Protein AF-A0A7J9Z0C9-F1 (afdb_monomer)

Mean predicted aligned error: 12.96 Å

Secondary structure (DSSP, 8-state):
-HHHHHHHHHHHHHHHHHHHHHHHHHHHS-GGGHHHHHHHHHHHHHHIIIIIHHHHHHHHHHHHTTS-TTTHHHHHHHHHHHHHHHHHHHHHHTTTT-BTTBTTSS-S-HHHHHHHHHHHHHHHHHHHHHHHHHHHHTS--TT-----------

Solvent-accessible surface area (backbone atoms only — not comparable to full-atom values): 9020 Å² total; per-residue (Å²): 118,66,66,63,52,52,52,52,50,53,49,52,53,52,51,50,53,51,51,51,52,53,50,46,58,69,72,76,48,63,78,86,51,49,63,59,51,51,50,52,51,50,51,52,50,51,49,37,64,69,43,51,50,52,52,46,50,49,52,39,57,63,50,54,74,80,49,60,81,87,48,42,64,48,50,45,53,38,50,46,52,44,51,52,50,50,62,75,41,39,53,63,52,72,45,65,85,62,42,92,92,43,57,79,75,65,72,66,66,42,59,62,52,51,53,51,51,49,51,52,43,50,51,51,29,50,51,53,41,53,54,50,53,57,54,60,71,65,60,71,71,81,82,76,67,78,83,84,70,83,90,86,75,135

Structure (mmCIF, N/CA/C/O backbone):
data_AF-A0A7J9Z0C9-F1
#
_entry.id   AF-A0A7J9Z0C9-F1
#
loop_
_atom_site.group_PDB
_atom_site.id
_atom_site.type_symbol
_atom_site.label_atom_id
_atom_site.label_alt_id
_atom_site.label_comp_id
_atom_site.label_asym_id
_atom_site.label_entity_id
_atom_site.label_seq_id
_atom_site.pdbx_PDB_ins_code
_atom_site.Cartn_x
_atom_site.Cartn_y
_atom_site.Cartn_z
_atom_site.occupancy
_atom_site.B_iso_or_equiv
_atom_site.auth_seq_id
_atom_site.auth_comp_id
_atom_site.auth_asym_id
_atom_site.auth_atom_id
_atom_site.pdbx_PDB_model_num
ATOM 1 N N . MET A 1 1 ? 6.418 -6.311 28.552 1.00 52.81 1 MET A N 1
ATOM 2 C CA . MET A 1 1 ? 7.573 -7.221 28.306 1.00 52.81 1 MET A CA 1
ATOM 3 C C . MET A 1 1 ? 7.438 -8.010 26.995 1.00 52.81 1 MET A C 1
ATOM 5 O O . MET A 1 1 ? 8.436 -8.211 26.316 1.00 52.81 1 MET A O 1
ATOM 9 N N . THR A 1 2 ? 6.226 -8.412 26.600 1.00 64.44 2 THR A N 1
ATOM 10 C CA . THR A 1 2 ? 5.882 -9.023 25.296 1.00 64.44 2 THR A CA 1
ATOM 11 C C . THR A 1 2 ? 6.078 -8.089 24.094 1.00 64.44 2 THR A C 1
ATOM 13 O O . THR A 1 2 ? 6.611 -8.528 23.080 1.00 64.44 2 THR A O 1
ATOM 16 N N . GLU A 1 3 ? 5.757 -6.797 24.218 1.00 60.19 3 GLU A N 1
ATOM 17 C CA . GLU A 1 3 ? 5.931 -5.804 23.136 1.00 60.19 3 GLU A CA 1
ATOM 18 C C . GLU A 1 3 ? 7.387 -5.667 22.672 1.00 60.19 3 GLU A C 1
ATOM 20 O O . GLU A 1 3 ? 7.679 -5.645 21.479 1.00 60.19 3 GLU A O 1
ATOM 25 N N . ARG A 1 4 ? 8.327 -5.673 23.623 1.00 72.25 4 ARG A N 1
ATOM 26 C CA . ARG A 1 4 ? 9.761 -5.564 23.334 1.00 72.25 4 ARG A CA 1
ATOM 27 C C . ARG A 1 4 ? 10.300 -6.799 22.600 1.00 72.25 4 ARG A C 1
ATOM 29 O O . ARG A 1 4 ? 11.181 -6.665 21.762 1.00 72.25 4 ARG A O 1
ATOM 36 N N . LYS A 1 5 ? 9.746 -7.989 22.868 1.00 74.69 5 LYS A N 1
ATOM 37 C CA . LYS A 1 5 ? 10.103 -9.227 22.152 1.00 74.69 5 LYS A CA 1
ATOM 38 C C . LYS A 1 5 ? 9.587 -9.209 20.712 1.00 74.69 5 LYS A C 1
ATOM 40 O O . LYS A 1 5 ?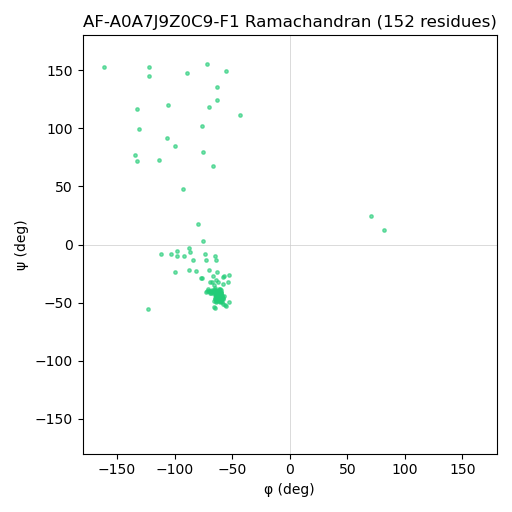 10.323 -9.598 19.814 1.00 74.69 5 LYS A O 1
ATOM 45 N N . GLY A 1 6 ? 8.369 -8.709 20.488 1.00 77.62 6 GLY A N 1
ATOM 46 C CA . GLY A 1 6 ? 7.799 -8.568 19.144 1.00 77.62 6 GLY A CA 1
ATOM 47 C C . GLY A 1 6 ? 8.619 -7.637 18.249 1.00 77.62 6 GLY A C 1
ATOM 48 O O . GLY A 1 6 ? 8.909 -7.985 17.108 1.00 77.62 6 GLY A O 1
ATOM 49 N N . LEU A 1 7 ? 9.072 -6.503 18.793 1.00 81.56 7 LEU A N 1
ATOM 50 C CA . LEU A 1 7 ? 9.954 -5.571 18.082 1.00 81.56 7 LEU A CA 1
ATOM 51 C C . LEU A 1 7 ? 11.301 -6.203 17.715 1.00 81.56 7 LEU A C 1
ATOM 53 O O . LEU A 1 7 ? 11.752 -6.055 16.585 1.00 81.56 7 LEU A O 1
ATOM 57 N N . VAL A 1 8 ? 11.921 -6.942 18.639 1.00 87.75 8 VAL A N 1
ATOM 58 C CA . VAL A 1 8 ? 13.197 -7.629 18.378 1.00 87.75 8 VAL A CA 1
ATOM 59 C C . VAL A 1 8 ? 13.041 -8.698 17.299 1.00 87.75 8 VAL A C 1
ATOM 61 O O . VAL A 1 8 ? 13.894 -8.800 16.423 1.00 87.75 8 VAL A O 1
ATOM 64 N N . VAL A 1 9 ? 11.944 -9.460 17.319 1.00 88.69 9 VAL A N 1
ATOM 65 C CA . VAL A 1 9 ? 11.656 -10.461 16.281 1.00 88.69 9 VAL A CA 1
ATOM 66 C C . VAL A 1 9 ? 11.444 -9.791 14.926 1.00 88.69 9 VAL A C 1
ATOM 68 O O . VAL A 1 9 ? 12.057 -10.208 13.949 1.00 88.69 9 VAL A O 1
ATOM 71 N N . ALA A 1 10 ? 10.637 -8.730 14.860 1.00 85.56 10 ALA A N 1
ATOM 72 C CA . ALA A 1 10 ? 10.415 -7.992 13.618 1.00 85.56 10 ALA A CA 1
ATOM 73 C C . ALA A 1 10 ? 11.724 -7.416 13.058 1.00 85.56 10 ALA A C 1
ATOM 75 O O . ALA A 1 10 ? 11.979 -7.515 11.859 1.00 85.56 10 ALA A O 1
ATOM 76 N N . PHE A 1 11 ? 12.577 -6.878 13.933 1.00 90.06 11 PHE A N 1
ATOM 77 C CA . PHE A 1 11 ? 13.882 -6.355 13.549 1.00 90.06 11 PHE A CA 1
ATOM 78 C C . PHE A 1 11 ? 14.795 -7.463 13.015 1.00 90.06 11 PHE A C 1
ATOM 80 O O . PHE A 1 11 ? 15.320 -7.336 11.915 1.00 90.06 11 PHE A O 1
ATOM 87 N N . ALA A 1 12 ? 14.916 -8.580 13.737 1.00 91.50 12 ALA A N 1
ATOM 88 C CA . ALA A 1 12 ? 15.743 -9.714 13.328 1.00 91.50 12 ALA A CA 1
ATOM 89 C C . ALA A 1 12 ? 15.302 -10.298 11.978 1.00 91.50 12 ALA A C 1
ATOM 91 O O . ALA A 1 12 ? 16.137 -10.554 11.112 1.00 91.50 12 ALA A O 1
ATOM 92 N N . VAL A 1 13 ? 13.991 -10.461 11.774 1.00 93.44 13 VAL A N 1
ATOM 93 C CA . VAL A 1 13 ? 13.424 -10.927 10.501 1.00 93.44 13 VAL A CA 1
ATOM 94 C C . VAL A 1 13 ? 13.726 -9.932 9.381 1.00 93.44 13 VAL A C 1
ATOM 96 O O . VAL A 1 13 ? 14.190 -10.338 8.319 1.00 93.44 13 VAL A O 1
ATOM 99 N N . GLY A 1 14 ? 13.526 -8.633 9.621 1.00 8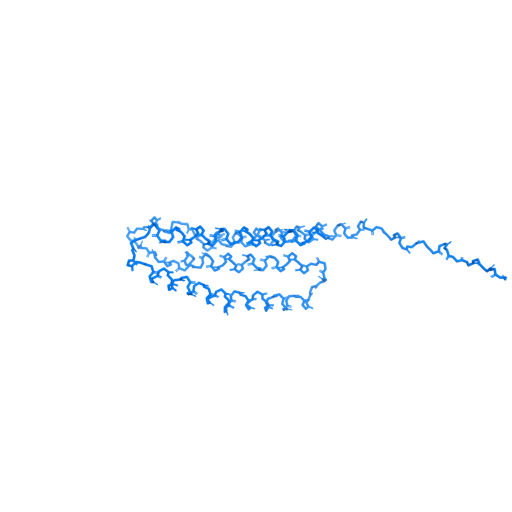4.88 14 GLY A N 1
ATOM 100 C CA . GLY A 1 14 ? 13.847 -7.587 8.650 1.00 84.88 14 GLY A CA 1
ATOM 101 C C . GLY A 1 14 ? 15.322 -7.603 8.245 1.00 84.88 14 GLY A C 1
ATOM 102 O O . GLY A 1 14 ? 15.634 -7.608 7.056 1.00 84.88 14 GLY A O 1
ATOM 103 N N . THR A 1 15 ? 16.231 -7.691 9.218 1.00 91.69 15 THR A N 1
ATOM 104 C CA . THR A 1 15 ? 17.676 -7.763 8.966 1.00 91.69 15 THR A CA 1
ATOM 105 C C . THR A 1 15 ? 18.056 -9.012 8.173 1.00 91.69 15 THR A C 1
ATOM 107 O O . THR A 1 15 ? 18.830 -8.909 7.224 1.00 91.69 15 THR A O 1
ATOM 110 N N . LEU A 1 16 ? 17.490 -10.177 8.505 1.00 92.44 16 LEU A N 1
ATOM 111 C CA . LEU A 1 16 ? 17.734 -11.422 7.770 1.00 92.44 16 LEU A CA 1
ATOM 112 C C . LEU A 1 16 ? 17.265 -11.331 6.314 1.00 92.44 16 LEU A C 1
ATOM 114 O O . LEU A 1 16 ? 17.998 -11.741 5.417 1.00 92.44 16 LEU A O 1
ATOM 118 N N . CYS A 1 17 ? 16.092 -10.746 6.062 1.00 88.56 17 CYS A N 1
ATOM 119 C CA . CYS A 1 17 ? 15.596 -10.524 4.704 1.00 88.56 17 CYS A CA 1
ATOM 120 C C . CYS A 1 17 ? 16.516 -9.596 3.897 1.00 88.56 17 CYS A C 1
ATOM 122 O O . CYS A 1 17 ? 16.819 -9.895 2.743 1.00 88.56 17 CYS A O 1
ATOM 124 N N . VAL A 1 18 ? 16.992 -8.497 4.496 1.00 84.12 18 VAL A N 1
ATOM 125 C CA . VAL A 1 18 ? 17.929 -7.566 3.839 1.00 84.12 18 VAL A CA 1
ATOM 126 C C . VAL A 1 18 ? 19.264 -8.250 3.542 1.00 84.12 18 VAL A C 1
ATOM 128 O O . VAL A 1 18 ? 19.770 -8.140 2.427 1.00 84.12 18 VAL A O 1
ATOM 131 N N . ALA A 1 19 ? 19.812 -8.999 4.503 1.00 87.75 19 ALA A N 1
ATOM 132 C CA . ALA A 1 19 ? 21.060 -9.735 4.327 1.00 87.75 19 ALA A CA 1
ATOM 133 C C . ALA A 1 19 ? 20.945 -10.795 3.221 1.00 87.75 19 ALA A C 1
ATOM 135 O O . ALA A 1 19 ? 21.821 -10.892 2.364 1.00 87.75 19 ALA A O 1
ATOM 136 N N . TYR A 1 20 ? 19.837 -11.540 3.194 1.00 87.69 20 TYR A N 1
ATOM 137 C CA . TYR A 1 20 ? 19.559 -12.522 2.149 1.00 87.69 20 TYR A CA 1
ATOM 138 C C . TYR A 1 20 ? 19.398 -11.867 0.771 1.00 87.69 20 TYR A C 1
ATOM 140 O O . TYR A 1 20 ? 19.972 -12.343 -0.205 1.00 87.69 20 TYR A O 1
ATOM 148 N N . GLY A 1 21 ? 18.685 -10.740 0.687 1.00 80.75 21 GLY A N 1
ATOM 149 C CA . GLY A 1 21 ? 18.561 -9.968 -0.551 1.00 80.75 21 GLY A CA 1
ATOM 150 C C . GLY A 1 21 ? 19.910 -9.457 -1.064 1.00 80.75 21 GLY A C 1
ATOM 151 O O . GLY A 1 21 ? 20.199 -9.578 -2.253 1.00 80.75 21 GLY A O 1
ATOM 152 N N . GLY A 1 22 ? 20.768 -8.956 -0.168 1.00 81.19 22 GLY A N 1
ATOM 153 C CA . GLY A 1 22 ? 22.132 -8.537 -0.499 1.00 81.19 22 GLY A CA 1
ATOM 154 C C . GLY A 1 22 ? 22.997 -9.697 -0.992 1.00 81.19 22 GLY A C 1
ATOM 155 O O . GLY A 1 22 ? 23.664 -9.577 -2.019 1.00 81.19 22 GLY A O 1
ATOM 156 N N . TRP A 1 23 ? 22.927 -10.849 -0.322 1.00 84.75 23 TRP A N 1
ATOM 157 C CA . TRP A 1 23 ? 23.596 -12.073 -0.764 1.00 84.75 23 TRP A CA 1
ATOM 158 C C . TRP A 1 23 ? 23.144 -12.495 -2.164 1.00 84.75 23 TRP A C 1
ATOM 160 O O . TRP A 1 23 ? 23.974 -12.786 -3.027 1.00 84.75 23 TRP A O 1
ATOM 170 N N . LEU A 1 24 ? 21.834 -12.481 -2.421 1.00 80.06 24 LEU A N 1
ATOM 171 C CA . LEU A 1 24 ? 21.263 -12.829 -3.720 1.00 80.06 24 LEU A CA 1
ATOM 172 C C . LEU A 1 24 ? 21.756 -11.879 -4.821 1.00 80.06 24 LEU A C 1
ATOM 174 O O . LEU A 1 24 ? 22.113 -12.332 -5.907 1.00 80.06 24 LEU A O 1
ATOM 178 N N . LEU A 1 25 ? 21.837 -10.577 -4.529 1.00 73.06 25 LEU A N 1
ATOM 179 C CA . LEU A 1 25 ? 22.327 -9.562 -5.462 1.00 73.06 25 LEU A CA 1
ATOM 180 C C . LEU A 1 25 ? 23.777 -9.830 -5.893 1.00 73.06 25 LEU A C 1
ATOM 182 O O . LEU A 1 25 ? 24.100 -9.706 -7.072 1.00 73.06 25 LEU A O 1
ATOM 186 N N . LEU A 1 26 ? 24.625 -10.222 -4.940 1.00 78.69 26 LEU A N 1
ATOM 187 C CA . LEU A 1 26 ? 26.047 -10.489 -5.165 1.00 78.69 26 LEU A CA 1
ATOM 188 C C . LEU A 1 26 ? 26.308 -11.838 -5.846 1.00 78.69 26 LEU A C 1
ATOM 190 O O . LEU A 1 26 ? 27.307 -11.983 -6.543 1.00 78.69 26 LEU A O 1
ATOM 194 N N . THR A 1 27 ? 25.428 -12.822 -5.646 1.00 79.44 27 THR A N 1
ATOM 195 C CA . THR A 1 27 ? 25.627 -14.199 -6.134 1.00 79.44 27 THR A CA 1
ATOM 196 C C . THR A 1 27 ? 24.884 -14.519 -7.428 1.00 79.44 27 THR A C 1
ATOM 198 O O . THR A 1 27 ? 25.300 -15.417 -8.155 1.00 79.44 27 THR A O 1
ATOM 201 N N . SER A 1 28 ? 23.803 -13.798 -7.743 1.00 66.38 28 SER A N 1
ATOM 202 C CA . SER A 1 28 ? 22.897 -14.146 -8.852 1.00 66.38 28 SER A CA 1
ATOM 203 C C . SER A 1 28 ? 23.075 -13.284 -10.106 1.00 66.38 28 SER A C 1
ATOM 205 O O . SER A 1 28 ? 22.465 -13.580 -11.133 1.00 66.38 28 SER A O 1
ATOM 207 N N . ARG A 1 29 ? 23.875 -12.208 -10.056 1.00 60.78 29 ARG A N 1
ATOM 208 C CA . ARG A 1 29 ? 24.090 -11.292 -11.191 1.00 60.78 29 ARG A CA 1
ATOM 209 C C . ARG A 1 29 ? 25.559 -11.183 -11.578 1.00 60.78 29 ARG A C 1
ATOM 211 O O . ARG A 1 29 ? 26.449 -11.315 -10.743 1.00 60.78 29 ARG A O 1
ATOM 218 N N . ARG A 1 30 ? 25.820 -10.880 -12.854 1.00 66.88 30 ARG A N 1
ATOM 219 C CA . ARG A 1 30 ? 27.149 -10.416 -13.273 1.00 66.88 30 ARG A CA 1
ATOM 220 C C . ARG A 1 30 ? 27.416 -9.082 -12.573 1.00 66.88 30 ARG A C 1
ATOM 222 O O . ARG A 1 30 ? 26.542 -8.221 -12.548 1.00 66.88 30 ARG A O 1
ATOM 229 N N . LEU A 1 31 ? 28.621 -8.895 -12.033 1.00 58.50 31 LEU A N 1
ATOM 230 C CA . LEU A 1 31 ? 29.016 -7.694 -11.274 1.00 58.50 31 LEU A CA 1
ATOM 231 C C . LEU A 1 31 ? 28.745 -6.371 -12.024 1.00 58.50 31 LEU A C 1
ATOM 233 O O . LEU A 1 31 ? 28.498 -5.347 -11.393 1.00 58.50 31 LEU A O 1
ATOM 237 N N . ALA A 1 32 ? 28.724 -6.408 -13.360 1.00 61.09 32 ALA A N 1
ATOM 238 C CA . ALA A 1 32 ? 28.389 -5.271 -14.218 1.00 61.09 32 ALA A CA 1
ATOM 239 C C . ALA A 1 32 ? 26.944 -4.747 -14.052 1.00 61.09 32 ALA A C 1
ATOM 241 O O . ALA A 1 32 ? 26.698 -3.574 -14.317 1.00 61.09 32 ALA A O 1
ATOM 242 N N . ASP A 1 33 ? 26.005 -5.567 -13.570 1.00 68.12 33 ASP A N 1
ATOM 243 C CA . ASP A 1 33 ? 24.590 -5.191 -13.412 1.00 68.12 33 ASP A CA 1
ATOM 244 C C . ASP A 1 33 ? 24.270 -4.620 -12.020 1.00 68.12 33 ASP A C 1
ATOM 246 O O . ASP A 1 33 ? 23.173 -4.104 -11.788 1.00 68.12 33 ASP A O 1
ATOM 250 N N . VAL A 1 34 ? 25.212 -4.705 -11.072 1.00 74.88 34 VAL A N 1
ATOM 251 C CA . VAL A 1 34 ? 25.028 -4.238 -9.688 1.00 74.88 34 VAL A CA 1
ATOM 252 C C . VAL A 1 34 ? 24.739 -2.732 -9.619 1.00 74.88 34 VAL A C 1
ATOM 254 O O . VAL A 1 34 ? 23.803 -2.364 -8.908 1.00 74.88 34 VAL A O 1
ATOM 257 N N . PRO A 1 35 ? 25.429 -1.845 -10.369 1.00 78.62 35 PRO A N 1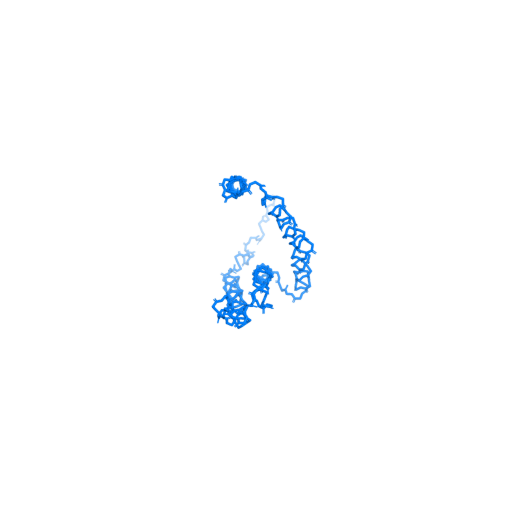
ATOM 258 C CA . PRO A 1 35 ? 25.116 -0.416 -10.362 1.00 78.62 35 PRO A CA 1
ATOM 259 C C . PRO A 1 35 ? 23.697 -0.125 -10.854 1.00 78.62 35 PRO A C 1
ATOM 261 O O . PRO A 1 35 ? 22.986 0.657 -10.234 1.00 78.62 35 PRO A O 1
ATOM 264 N N . ALA A 1 36 ? 23.251 -0.795 -11.921 1.00 77.06 36 ALA A N 1
ATOM 265 C CA . ALA A 1 36 ? 21.896 -0.640 -12.445 1.00 77.06 36 ALA A CA 1
ATOM 266 C C . ALA A 1 36 ? 20.840 -1.130 -11.442 1.00 77.06 36 ALA A C 1
ATOM 268 O O . ALA A 1 36 ? 19.809 -0.482 -11.257 1.00 77.06 36 ALA A O 1
ATOM 269 N N . ALA A 1 37 ? 21.113 -2.237 -10.746 1.00 75.69 37 ALA A N 1
ATOM 270 C CA . ALA A 1 37 ? 20.239 -2.748 -9.697 1.00 75.69 37 ALA A CA 1
ATOM 271 C C . ALA A 1 37 ? 20.160 -1.799 -8.492 1.00 75.69 37 ALA A C 1
ATOM 273 O O . ALA A 1 37 ? 19.064 -1.540 -8.000 1.00 75.69 37 ALA A O 1
ATOM 274 N N . LEU A 1 38 ? 21.289 -1.237 -8.048 1.00 80.44 38 LEU A N 1
ATOM 275 C CA . LEU A 1 38 ? 21.318 -0.213 -7.000 1.00 80.44 38 LEU A CA 1
ATOM 276 C C . LEU A 1 38 ? 20.555 1.039 -7.428 1.00 80.44 38 LEU A C 1
ATOM 278 O O . LEU A 1 38 ? 19.838 1.622 -6.617 1.00 80.44 38 LEU A O 1
ATOM 282 N N . TRP A 1 39 ? 20.660 1.424 -8.702 1.00 81.62 39 TRP A N 1
ATOM 283 C CA . TRP A 1 39 ? 19.966 2.602 -9.203 1.00 81.62 39 TRP A CA 1
ATOM 284 C C . TRP A 1 39 ? 18.456 2.417 -9.264 1.00 81.62 39 TRP A C 1
ATOM 286 O O . TRP A 1 39 ? 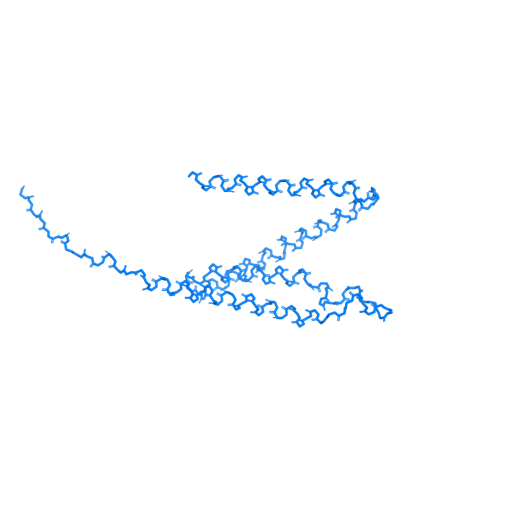17.697 3.283 -8.830 1.00 81.62 39 TRP A O 1
ATOM 296 N N . TRP A 1 40 ? 18.023 1.240 -9.704 1.00 77.81 40 TRP A N 1
ATOM 297 C CA . TRP A 1 40 ? 16.627 0.835 -9.629 1.00 77.81 40 TRP A CA 1
ATOM 298 C C . TRP A 1 40 ? 16.122 0.813 -8.179 1.00 77.81 40 TRP A C 1
ATOM 300 O O . TRP A 1 40 ? 15.056 1.352 -7.892 1.00 77.81 40 TRP A O 1
ATOM 310 N N . LEU A 1 41 ? 16.907 0.260 -7.249 1.00 80.25 41 LEU A N 1
ATOM 311 C CA . LEU A 1 41 ? 16.543 0.162 -5.834 1.00 80.25 41 LEU A CA 1
ATOM 312 C C . LEU A 1 41 ? 16.401 1.543 -5.179 1.00 80.25 41 LEU A C 1
ATOM 314 O O . LEU A 1 41 ? 15.431 1.788 -4.465 1.00 80.25 41 LEU A O 1
ATOM 318 N N . ALA A 1 42 ? 17.322 2.463 -5.470 1.00 81.50 42 ALA A N 1
ATOM 319 C CA . ALA A 1 42 ? 17.231 3.851 -5.029 1.00 81.50 42 ALA A CA 1
ATOM 320 C C . ALA A 1 42 ? 16.004 4.553 -5.626 1.00 81.50 42 ALA A C 1
ATOM 322 O O . ALA A 1 42 ? 15.292 5.248 -4.906 1.00 81.50 42 ALA A O 1
ATOM 323 N N . GLY A 1 43 ? 15.715 4.333 -6.914 1.00 80.81 43 GLY A N 1
ATOM 324 C CA . GLY A 1 43 ? 14.517 4.861 -7.567 1.00 80.81 43 GLY A CA 1
ATOM 325 C C . GLY A 1 43 ? 13.228 4.390 -6.889 1.00 80.81 43 GLY A C 1
ATOM 326 O O . GLY A 1 43 ? 12.347 5.202 -6.613 1.00 80.81 43 GLY A O 1
ATOM 327 N N . VAL A 1 44 ? 13.143 3.101 -6.545 1.00 75.56 44 VAL A N 1
ATOM 328 C CA . VAL A 1 44 ? 12.018 2.536 -5.783 1.00 75.56 44 VAL A CA 1
ATOM 329 C C . VAL A 1 44 ? 11.917 3.161 -4.394 1.00 75.56 44 VAL A C 1
ATOM 331 O O . VAL A 1 44 ? 10.819 3.527 -3.984 1.00 75.56 44 VAL A O 1
ATOM 334 N N . LEU A 1 45 ? 13.036 3.316 -3.682 1.00 79.38 45 LEU A N 1
ATOM 335 C CA . LEU A 1 45 ? 13.050 3.880 -2.332 1.00 79.38 45 LEU A CA 1
ATOM 336 C C . LEU A 1 45 ? 12.599 5.346 -2.325 1.00 79.38 45 LEU A C 1
ATOM 338 O O . LEU A 1 45 ? 11.721 5.719 -1.555 1.00 79.38 45 LEU A O 1
ATOM 342 N N . VAL A 1 46 ? 13.127 6.160 -3.242 1.00 80.31 46 VAL A N 1
ATOM 343 C CA . VAL A 1 46 ? 12.744 7.572 -3.393 1.00 80.31 46 VAL A CA 1
ATOM 344 C C . VAL A 1 46 ? 11.280 7.703 -3.804 1.00 80.31 46 VAL A C 1
ATOM 346 O O . VAL A 1 46 ? 10.560 8.523 -3.239 1.00 80.31 46 VAL A O 1
ATOM 349 N N . ALA A 1 47 ? 10.809 6.890 -4.752 1.00 76.19 47 ALA A N 1
ATOM 350 C CA . ALA A 1 47 ? 9.400 6.891 -5.136 1.00 76.19 47 ALA A CA 1
ATOM 351 C C . ALA A 1 47 ? 8.501 6.478 -3.959 1.00 76.19 47 ALA A C 1
ATOM 353 O O . ALA A 1 47 ? 7.446 7.071 -3.739 1.00 76.19 47 ALA A O 1
ATOM 354 N N . HIS A 1 48 ? 8.918 5.493 -3.166 1.00 66.81 48 HIS A N 1
ATOM 355 C CA . HIS A 1 48 ? 8.166 5.049 -2.002 1.00 66.81 48 HIS A CA 1
ATOM 356 C C . HIS A 1 48 ? 8.102 6.136 -0.919 1.00 66.81 48 HIS A C 1
ATOM 358 O O . HIS A 1 48 ? 7.016 6.544 -0.500 1.00 66.81 48 HIS A O 1
ATOM 364 N N . ASP A 1 49 ? 9.245 6.665 -0.503 1.00 79.94 49 ASP A N 1
ATOM 365 C CA . ASP A 1 49 ? 9.310 7.609 0.613 1.00 79.94 49 ASP A CA 1
ATOM 366 C C . ASP A 1 49 ? 8.831 9.011 0.217 1.00 79.94 49 ASP A C 1
ATOM 368 O O . ASP A 1 49 ? 8.267 9.733 1.038 1.00 79.94 49 ASP A O 1
ATOM 372 N N . GLY A 1 50 ? 8.980 9.381 -1.057 1.00 76.31 50 GLY A N 1
ATOM 373 C CA . GLY A 1 50 ? 8.552 10.668 -1.599 1.00 76.31 50 GLY A CA 1
ATOM 374 C C . GLY A 1 50 ? 7.105 10.717 -2.092 1.00 76.31 50 GLY A C 1
ATOM 375 O O . GLY A 1 50 ? 6.543 11.806 -2.174 1.00 76.31 50 GLY A O 1
ATOM 376 N N . ILE A 1 51 ? 6.482 9.578 -2.424 1.00 72.44 51 ILE A N 1
ATOM 377 C CA . ILE A 1 51 ? 5.121 9.545 -2.995 1.00 72.44 51 ILE A CA 1
ATOM 378 C C . ILE A 1 51 ? 4.193 8.681 -2.149 1.00 72.44 51 ILE A C 1
ATOM 380 O O . ILE A 1 51 ? 3.155 9.158 -1.693 1.00 72.44 51 ILE A O 1
ATOM 384 N N . VAL A 1 52 ? 4.558 7.421 -1.906 1.00 70.25 52 VAL A N 1
ATOM 385 C CA . VAL A 1 52 ? 3.690 6.469 -1.197 1.00 70.25 52 VAL A CA 1
ATOM 386 C C . VAL A 1 52 ? 3.464 6.918 0.240 1.00 70.25 52 VAL A C 1
ATOM 388 O O . VAL A 1 52 ? 2.315 7.109 0.642 1.00 70.25 52 VAL A O 1
ATOM 391 N N . ALA A 1 53 ? 4.528 7.153 1.006 1.00 74.62 53 ALA A N 1
ATOM 392 C CA . ALA A 1 53 ? 4.418 7.597 2.393 1.00 74.62 53 ALA A CA 1
ATOM 393 C C . ALA A 1 53 ? 3.581 8.889 2.548 1.00 74.62 53 ALA A C 1
ATOM 395 O O . ALA A 1 53 ? 2.591 8.857 3.289 1.00 74.62 53 ALA A O 1
ATOM 396 N N . PRO A 1 54 ? 3.866 9.997 1.831 1.00 74.56 54 PRO A N 1
ATOM 397 C CA . PRO A 1 54 ? 3.087 11.224 1.970 1.00 74.56 54 PRO A CA 1
ATOM 398 C C . PRO A 1 54 ? 1.650 11.083 1.474 1.00 74.56 54 PRO A C 1
ATOM 400 O O . PRO A 1 54 ? 0.750 11.555 2.164 1.00 74.56 54 PRO A O 1
ATOM 403 N N . LEU A 1 55 ? 1.382 10.395 0.356 1.00 72.44 55 LEU A N 1
ATOM 404 C CA . LEU A 1 55 ? 0.001 10.167 -0.091 1.00 72.44 55 LEU A CA 1
ATOM 405 C C . LEU A 1 55 ? -0.800 9.373 0.936 1.00 72.44 55 LEU A C 1
ATOM 407 O O . LEU A 1 55 ? -1.957 9.701 1.194 1.00 72.44 55 LEU A O 1
ATOM 411 N N . THR A 1 56 ? -0.191 8.366 1.561 1.00 71.88 56 THR A N 1
ATOM 412 C CA . THR A 1 56 ? -0.876 7.566 2.582 1.00 71.88 56 THR A CA 1
ATOM 413 C C . THR A 1 56 ? -1.147 8.389 3.841 1.00 71.88 56 THR A C 1
ATOM 415 O O . THR A 1 56 ? -2.231 8.296 4.418 1.00 71.88 56 THR A O 1
ATOM 418 N N . ILE A 1 57 ? -0.196 9.236 4.248 1.00 76.62 57 ILE A N 1
ATOM 419 C CA . ILE A 1 57 ? -0.351 10.153 5.384 1.00 76.62 57 ILE A CA 1
ATOM 420 C C . ILE A 1 57 ? -1.434 11.196 5.094 1.00 76.62 57 ILE A C 1
ATOM 422 O O . ILE A 1 57 ? -2.309 11.400 5.932 1.00 76.62 57 ILE A O 1
ATOM 426 N N . ILE A 1 58 ? -1.427 11.816 3.911 1.00 77.88 58 ILE A N 1
ATOM 427 C CA . ILE A 1 58 ? -2.419 12.814 3.486 1.00 77.88 58 ILE A CA 1
ATOM 428 C C . ILE A 1 58 ? -3.806 12.177 3.396 1.00 77.88 58 ILE A C 1
ATOM 430 O O . ILE A 1 58 ? -4.756 12.707 3.969 1.00 77.88 58 ILE A O 1
ATOM 434 N N . ALA A 1 59 ? -3.933 11.018 2.745 1.00 70.75 59 ALA A N 1
ATOM 435 C CA . ALA A 1 59 ? -5.193 10.286 2.666 1.00 70.75 59 ALA A CA 1
ATOM 436 C C . ALA A 1 59 ? -5.690 9.902 4.065 1.00 70.75 59 ALA A C 1
ATOM 438 O O . ALA A 1 59 ? -6.859 10.106 4.385 1.00 70.75 59 ALA A O 1
ATOM 439 N N . GLY A 1 60 ? -4.791 9.427 4.931 1.00 68.62 60 GLY A N 1
ATOM 440 C CA . GLY A 1 60 ? -5.075 9.172 6.336 1.00 68.62 60 GLY A CA 1
ATOM 441 C C . GLY A 1 60 ? -5.593 10.419 7.051 1.00 68.62 60 GLY A C 1
ATOM 442 O O . GLY A 1 60 ? -6.660 10.362 7.645 1.00 68.62 60 GLY A O 1
ATOM 443 N N . LEU A 1 61 ? -4.895 11.551 6.964 1.00 73.44 61 LEU A N 1
ATOM 444 C CA . LEU A 1 61 ? -5.263 12.821 7.602 1.00 73.44 61 LEU A CA 1
ATOM 445 C C . LEU A 1 61 ? -6.617 13.351 7.124 1.00 73.44 61 LEU A C 1
ATOM 447 O O . LEU A 1 61 ? -7.461 13.708 7.950 1.00 73.44 61 LEU A O 1
ATOM 451 N N . LEU A 1 62 ? -6.837 13.369 5.809 1.00 72.56 62 LEU A N 1
ATOM 452 C CA . LEU A 1 62 ? -8.082 13.833 5.200 1.00 72.56 62 LEU A CA 1
ATOM 453 C C . LEU A 1 62 ? -9.255 12.971 5.654 1.00 72.56 62 LEU A C 1
ATOM 455 O O . LEU A 1 62 ? -10.271 13.489 6.101 1.00 72.56 62 LEU A O 1
ATOM 459 N N . VAL A 1 63 ? -9.094 11.652 5.613 1.00 68.44 63 VAL A N 1
ATOM 460 C CA . VAL A 1 63 ? -10.161 10.710 5.943 1.00 68.44 63 VAL A CA 1
ATOM 461 C C . VAL A 1 63 ? -10.432 10.688 7.453 1.00 68.44 63 VAL A C 1
ATOM 463 O O . VAL A 1 63 ? -11.583 10.740 7.879 1.00 68.44 63 VAL A O 1
ATOM 466 N N . VAL A 1 64 ? -9.396 10.735 8.294 1.00 67.56 64 VAL A N 1
ATOM 467 C CA . VAL A 1 64 ? -9.492 10.782 9.767 1.00 67.56 64 VAL A CA 1
ATOM 468 C C . VAL A 1 64 ? -10.312 11.977 10.271 1.00 67.56 64 VAL A C 1
ATOM 470 O O . VAL A 1 64 ? -10.931 11.872 11.337 1.00 67.56 64 VAL A O 1
ATOM 473 N N . ARG A 1 65 ? -10.371 13.083 9.516 1.00 73.81 65 ARG A N 1
ATOM 474 C CA . ARG A 1 65 ? -11.177 14.266 9.859 1.00 73.81 65 ARG A CA 1
ATOM 475 C C . ARG A 1 65 ? -12.686 13.999 9.814 1.00 73.81 65 ARG A C 1
ATOM 477 O O . ARG A 1 65 ? -13.415 14.638 10.565 1.00 73.81 65 ARG A O 1
ATOM 484 N N . PHE A 1 66 ? -13.136 13.045 8.998 1.00 73.81 66 PHE A N 1
ATOM 485 C CA . PHE A 1 66 ? -14.560 12.822 8.717 1.00 73.81 66 PHE A CA 1
ATOM 486 C C . PHE A 1 66 ? -15.127 11.517 9.279 1.00 73.81 66 PHE A C 1
ATOM 488 O O . PHE A 1 66 ? -16.342 11.334 9.241 1.00 73.81 66 PHE A O 1
ATOM 495 N N . ILE A 1 67 ? -14.293 10.616 9.816 1.00 78.00 67 ILE A N 1
ATOM 496 C CA . ILE A 1 67 ? -14.764 9.318 10.322 1.00 78.00 67 ILE A CA 1
ATOM 497 C C . ILE A 1 67 ? -14.457 9.035 11.810 1.00 78.00 67 ILE A C 1
ATOM 499 O O . ILE A 1 67 ? -13.384 9.397 12.318 1.00 78.00 67 ILE A O 1
ATOM 503 N N . PRO A 1 68 ? -15.374 8.324 12.513 1.00 80.81 68 PRO A N 1
ATOM 504 C CA . PRO A 1 68 ? -15.227 7.950 13.921 1.00 80.81 68 PRO A CA 1
ATOM 505 C C . PRO A 1 68 ? -13.943 7.170 14.225 1.00 80.81 68 PRO A C 1
ATOM 507 O O . PRO A 1 68 ? -13.486 6.365 13.418 1.00 80.81 68 PRO A O 1
ATOM 510 N N . ALA A 1 69 ? -13.402 7.313 15.440 1.00 81.75 69 ALA A N 1
ATOM 511 C CA . ALA A 1 69 ? -12.162 6.642 15.853 1.00 81.75 69 ALA A CA 1
ATOM 512 C C . ALA A 1 69 ? -12.176 5.114 15.644 1.00 81.75 69 ALA A C 1
ATOM 514 O O . ALA A 1 69 ? -11.149 4.522 15.314 1.00 81.75 69 ALA A O 1
ATOM 515 N N . LEU A 1 70 ? -13.350 4.485 15.765 1.00 80.56 70 LEU A N 1
ATOM 516 C CA . LEU A 1 70 ? -13.532 3.041 15.609 1.00 80.56 70 LEU A CA 1
ATOM 517 C C . LEU A 1 70 ? -13.224 2.531 14.189 1.00 80.56 70 LEU A C 1
ATOM 519 O O . LEU A 1 70 ? -12.776 1.395 14.031 1.00 80.56 70 LEU A O 1
ATOM 523 N N . VAL A 1 71 ? -13.453 3.359 13.167 1.00 84.06 71 VAL A N 1
ATOM 524 C CA . VAL A 1 71 ? -13.281 2.986 11.754 1.00 84.06 71 VAL A CA 1
ATOM 525 C C . VAL A 1 71 ? -11.939 3.429 11.172 1.00 84.06 71 VAL A C 1
ATOM 527 O O . VAL A 1 71 ? -11.577 2.982 10.089 1.00 84.06 71 VAL A O 1
ATOM 530 N N . ARG A 1 72 ? -11.157 4.248 11.888 1.00 82.69 72 ARG A N 1
ATOM 531 C CA . ARG A 1 72 ? -9.873 4.770 11.385 1.00 82.69 72 ARG A CA 1
ATOM 532 C C . ARG A 1 72 ? -8.851 3.669 11.063 1.00 82.69 72 ARG A C 1
ATOM 534 O O . ARG A 1 72 ? -8.349 3.684 9.943 1.00 82.69 72 ARG A O 1
ATOM 541 N N . PRO A 1 73 ? -8.570 2.690 11.953 1.00 85.12 73 PRO A N 1
ATOM 542 C CA . PRO A 1 73 ? -7.547 1.680 11.673 1.00 85.12 73 PRO A CA 1
ATOM 543 C C . PRO A 1 73 ? -7.806 0.819 10.421 1.00 85.12 73 PRO A C 1
ATOM 545 O O . PRO A 1 73 ? -6.894 0.693 9.607 1.00 85.12 73 PRO A O 1
ATOM 548 N N . PRO A 1 74 ? -9.008 0.233 10.206 1.00 86.56 74 PRO A N 1
ATOM 549 C CA . PRO A 1 74 ? -9.249 -0.569 9.007 1.00 86.56 74 PRO A CA 1
ATOM 550 C C . PRO A 1 74 ? -9.205 0.274 7.728 1.00 86.56 74 PRO A C 1
ATOM 552 O O . PRO A 1 74 ? -8.696 -0.199 6.718 1.00 86.56 74 PRO A O 1
ATOM 555 N N . VAL A 1 75 ? -9.661 1.530 7.768 1.00 85.25 75 VAL A N 1
ATOM 556 C CA . VAL A 1 75 ? -9.602 2.425 6.603 1.00 85.25 75 VAL A CA 1
ATOM 557 C C . VAL A 1 75 ? -8.162 2.811 6.260 1.00 85.25 75 VAL A C 1
ATOM 559 O O . VAL A 1 75 ? -7.793 2.779 5.092 1.00 85.25 75 VAL A O 1
ATOM 562 N N . GLN A 1 76 ? -7.321 3.105 7.256 1.00 83.88 76 GLN A N 1
ATOM 563 C CA . GLN A 1 76 ? -5.893 3.367 7.037 1.00 83.88 76 GLN A CA 1
ATOM 564 C C . GLN A 1 76 ? -5.178 2.159 6.424 1.00 83.88 76 GLN A C 1
ATOM 566 O O . GLN A 1 76 ? -4.424 2.318 5.467 1.00 83.88 76 GLN A O 1
ATOM 571 N N . ALA A 1 77 ? -5.459 0.952 6.927 1.00 85.25 77 ALA A N 1
ATOM 572 C CA . ALA A 1 77 ? -4.924 -0.278 6.351 1.00 85.25 77 ALA A CA 1
ATOM 573 C C . ALA A 1 77 ? -5.389 -0.473 4.897 1.00 85.25 77 ALA A C 1
ATOM 575 O O . ALA A 1 77 ? -4.574 -0.770 4.028 1.00 85.25 77 ALA A O 1
ATOM 576 N N . GLY A 1 78 ? -6.676 -0.245 4.615 1.00 88.31 78 GLY A N 1
ATOM 577 C CA . GLY A 1 78 ? -7.231 -0.319 3.262 1.00 88.31 78 GLY A CA 1
ATOM 578 C C . GLY A 1 78 ? -6.595 0.670 2.289 1.00 88.31 78 GLY A C 1
ATOM 579 O O . GLY A 1 78 ? -6.245 0.295 1.170 1.00 88.31 78 GLY A O 1
ATOM 580 N N . LEU A 1 79 ? -6.394 1.917 2.720 1.00 85.69 79 LEU A N 1
ATOM 581 C CA . LEU A 1 79 ? -5.717 2.948 1.932 1.00 85.69 79 LEU A CA 1
ATOM 582 C C . LEU A 1 79 ? -4.266 2.568 1.639 1.00 85.69 79 LEU A C 1
ATOM 584 O O . LEU A 1 79 ? -3.856 2.617 0.484 1.00 85.69 79 LEU A O 1
ATOM 588 N N . PHE A 1 80 ? -3.516 2.128 2.651 1.00 83.38 80 PHE A N 1
ATOM 589 C CA . PHE A 1 80 ? -2.133 1.685 2.476 1.00 83.38 80 PHE A CA 1
ATOM 590 C C . PHE A 1 80 ? -2.030 0.541 1.461 1.00 83.38 80 PHE A C 1
ATOM 592 O O . PHE A 1 80 ? -1.284 0.638 0.488 1.00 83.38 80 PHE A O 1
ATOM 599 N N . VAL A 1 81 ? -2.840 -0.510 1.628 1.00 87.81 81 VAL A N 1
ATOM 600 C CA . VAL A 1 81 ? -2.868 -1.648 0.696 1.00 87.81 81 VAL A CA 1
ATOM 601 C C . VAL A 1 81 ? -3.270 -1.199 -0.711 1.00 87.81 81 VAL A C 1
ATOM 603 O O . VAL A 1 81 ? -2.690 -1.671 -1.686 1.00 87.81 81 VAL A O 1
ATOM 606 N N . SER A 1 82 ? -4.211 -0.258 -0.834 1.00 86.50 82 SER A N 1
ATOM 607 C CA . SER A 1 82 ? -4.622 0.294 -2.131 1.00 86.50 82 SER A CA 1
ATOM 608 C C . SER A 1 82 ? -3.473 1.014 -2.838 1.00 86.50 82 SER A C 1
ATOM 610 O O . SER A 1 82 ? -3.250 0.773 -4.022 1.00 86.50 82 SER A O 1
ATOM 612 N N . VAL A 1 83 ? -2.713 1.855 -2.126 1.00 83.00 83 VAL A N 1
ATOM 613 C CA . VAL A 1 83 ? -1.552 2.558 -2.700 1.00 83.00 83 VAL A CA 1
ATOM 614 C C . VAL A 1 83 ? -0.489 1.559 -3.148 1.00 83.00 83 VAL A C 1
ATOM 616 O O . VAL A 1 83 ? -0.011 1.647 -4.278 1.00 83.00 83 VAL A O 1
ATOM 619 N N . VAL A 1 84 ? -0.168 0.570 -2.309 1.00 84.25 84 VAL A N 1
ATOM 620 C CA . VAL A 1 84 ? 0.796 -0.486 -2.652 1.00 84.25 84 VAL A CA 1
ATOM 621 C C . VAL A 1 84 ? 0.354 -1.246 -3.903 1.00 84.25 84 VAL A C 1
ATOM 623 O O . VAL A 1 84 ? 1.160 -1.431 -4.812 1.00 84.25 84 VAL A O 1
ATOM 626 N N . LEU A 1 85 ? -0.921 -1.641 -3.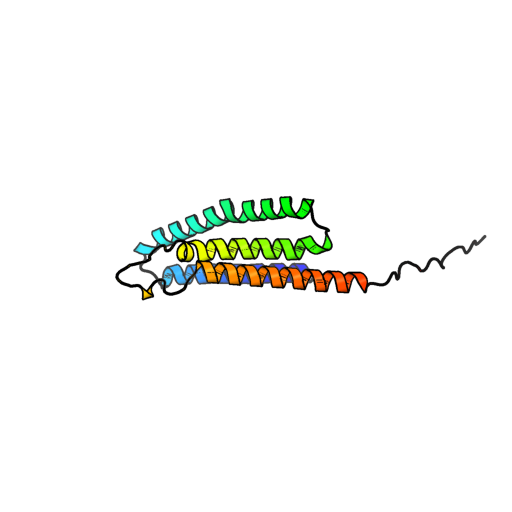992 1.00 88.81 85 LEU A N 1
ATOM 627 C CA . LEU A 1 85 ? -1.461 -2.326 -5.168 1.00 88.81 85 LEU A CA 1
ATOM 628 C C . LEU A 1 85 ? -1.346 -1.468 -6.428 1.00 88.81 85 LEU A C 1
ATOM 630 O O . LEU A 1 85 ? -0.875 -1.967 -7.448 1.00 88.81 85 LEU A O 1
ATOM 634 N N . VAL A 1 86 ? -1.740 -0.194 -6.368 1.00 85.12 86 VAL A N 1
ATOM 635 C CA . VAL A 1 86 ? -1.669 0.731 -7.511 1.00 85.12 86 VAL A CA 1
ATOM 636 C C . VAL A 1 86 ? -0.229 0.901 -7.984 1.00 85.12 86 VAL A C 1
ATOM 638 O O . VAL A 1 86 ? 0.034 0.773 -9.176 1.00 85.12 86 VAL A O 1
ATOM 641 N N . VAL A 1 87 ? 0.718 1.126 -7.073 1.00 82.50 87 VAL A N 1
ATOM 642 C CA . VAL A 1 87 ? 2.131 1.298 -7.435 1.00 82.50 87 VAL A CA 1
ATOM 643 C C . VAL A 1 87 ? 2.709 0.009 -8.011 1.00 82.50 87 VAL A C 1
ATOM 645 O O . VAL A 1 87 ? 3.285 0.041 -9.097 1.00 82.50 87 VAL A O 1
ATOM 648 N N . ALA A 1 88 ? 2.498 -1.132 -7.349 1.00 82.69 88 ALA A N 1
ATOM 649 C CA . ALA A 1 88 ? 3.029 -2.422 -7.787 1.00 82.69 88 ALA A CA 1
ATOM 650 C C . ALA A 1 88 ? 2.485 -2.864 -9.154 1.00 82.69 88 ALA A C 1
ATOM 652 O O . ALA A 1 88 ? 3.186 -3.521 -9.920 1.00 82.69 88 ALA A O 1
ATOM 653 N N . SER A 1 89 ? 1.241 -2.501 -9.475 1.00 84.38 89 SER A N 1
ATOM 654 C CA . SER A 1 89 ? 0.602 -2.859 -10.746 1.00 84.38 89 SER A CA 1
ATOM 655 C C . SER A 1 89 ? 0.660 -1.760 -11.809 1.00 84.38 89 SER A C 1
ATOM 657 O O . SER A 1 89 ? 0.290 -2.019 -12.953 1.00 84.38 89 SER A O 1
ATOM 659 N N . SER A 1 90 ? 1.167 -0.568 -11.481 1.00 83.50 90 SER A N 1
ATOM 660 C CA . SER A 1 90 ? 1.200 0.598 -12.376 1.00 83.50 90 SER A CA 1
ATOM 661 C C . SER A 1 90 ? 1.835 0.289 -13.731 1.00 83.50 90 SER A C 1
ATOM 663 O O . SER A 1 90 ? 1.216 0.541 -14.759 1.00 83.50 90 SER A O 1
ATOM 665 N N . ALA A 1 91 ? 3.014 -0.339 -13.753 1.00 82.19 91 ALA A N 1
ATOM 666 C CA . ALA A 1 91 ? 3.702 -0.696 -14.992 1.00 82.19 91 ALA A CA 1
ATOM 667 C C . ALA A 1 91 ? 2.871 -1.637 -15.881 1.00 82.19 91 ALA A C 1
ATOM 669 O O . ALA A 1 91 ? 2.820 -1.461 -17.097 1.00 82.19 91 ALA A O 1
ATOM 670 N N . LEU A 1 92 ? 2.168 -2.594 -15.269 1.00 84.62 92 LEU A N 1
ATOM 671 C CA . LEU A 1 92 ? 1.328 -3.564 -15.973 1.00 84.62 92 LEU A CA 1
ATOM 672 C C . LEU A 1 92 ? 0.056 -2.912 -16.526 1.00 84.62 92 LEU A C 1
ATOM 674 O O . LEU A 1 92 ? -0.361 -3.204 -17.644 1.00 84.62 92 LEU A O 1
ATOM 678 N N . VAL A 1 93 ? -0.556 -2.010 -15.755 1.00 84.56 93 VAL A N 1
ATOM 679 C CA . VAL A 1 93 ? -1.757 -1.265 -16.161 1.00 84.56 93 VAL A CA 1
ATOM 680 C C . VAL A 1 93 ? -1.437 -0.253 -17.258 1.00 84.56 93 VAL A C 1
ATOM 682 O O . VAL A 1 93 ? -2.208 -0.124 -18.204 1.00 84.56 93 VAL A O 1
ATOM 685 N N . LEU A 1 94 ? -0.290 0.423 -17.163 1.00 85.88 94 LEU A N 1
ATOM 686 C CA . LEU A 1 94 ? 0.203 1.364 -18.172 1.00 85.88 94 LEU A CA 1
ATOM 687 C C . LEU A 1 94 ? 0.726 0.665 -19.435 1.00 85.88 94 LEU A C 1
ATOM 689 O O . LEU A 1 94 ? 1.030 1.333 -20.418 1.00 85.88 94 LEU A O 1
ATOM 693 N N . GLY A 1 95 ? 0.832 -0.666 -19.427 1.00 81.25 95 GLY A N 1
ATOM 694 C CA . GLY A 1 95 ? 1.315 -1.425 -20.574 1.00 81.25 95 GLY A CA 1
ATOM 695 C C . GLY A 1 95 ? 2.809 -1.239 -20.844 1.00 81.25 95 GLY A C 1
ATOM 696 O O . GLY A 1 95 ? 3.246 -1.417 -21.980 1.00 81.25 95 GLY A O 1
ATOM 697 N N . LEU A 1 96 ? 3.598 -0.869 -19.832 1.00 80.81 96 LEU A N 1
ATOM 698 C CA . LEU A 1 96 ? 5.043 -0.717 -19.982 1.00 80.81 96 LEU A CA 1
ATOM 699 C C . LEU A 1 96 ? 5.660 -2.075 -20.343 1.00 80.81 96 LEU A C 1
ATOM 701 O O . LEU A 1 96 ? 5.456 -3.064 -19.641 1.00 80.81 96 LEU A O 1
ATOM 705 N N . GLY A 1 97 ? 6.395 -2.122 -21.456 1.00 77.25 97 GLY A N 1
ATOM 706 C CA . GLY A 1 97 ? 6.959 -3.365 -21.995 1.00 77.25 97 GLY A CA 1
ATOM 707 C C . GLY A 1 97 ? 5.984 -4.202 -22.831 1.00 77.25 97 GLY A C 1
ATOM 708 O O . GLY A 1 97 ? 6.280 -5.357 -23.129 1.00 77.25 97 GLY A O 1
ATOM 709 N N . ARG A 1 98 ? 4.823 -3.652 -23.219 1.00 80.25 98 ARG A N 1
ATOM 710 C CA . ARG A 1 98 ? 3.906 -4.309 -24.156 1.00 80.25 98 ARG A CA 1
ATOM 711 C C . ARG A 1 98 ? 4.518 -4.321 -25.558 1.00 80.25 98 ARG A C 1
ATOM 713 O O . ARG A 1 98 ? 4.740 -3.268 -26.147 1.00 80.25 98 ARG A O 1
ATOM 720 N N . ASP A 1 99 ? 4.740 -5.518 -26.086 1.00 81.25 99 ASP A N 1
ATOM 721 C CA . ASP A 1 99 ? 5.222 -5.734 -27.448 1.00 81.25 99 ASP A CA 1
ATOM 722 C C . ASP A 1 99 ? 4.064 -6.237 -28.331 1.00 81.25 99 ASP A C 1
ATOM 724 O O . ASP A 1 99 ? 3.489 -7.290 -28.031 1.00 81.25 99 ASP A O 1
ATOM 728 N N . PRO A 1 100 ? 3.692 -5.522 -29.409 1.00 80.50 100 PRO A N 1
ATOM 729 C CA . PRO A 1 100 ? 2.687 -5.987 -30.366 1.00 80.50 100 PRO A CA 1
ATOM 730 C C . PRO A 1 100 ? 3.031 -7.335 -31.011 1.00 80.50 100 PRO A C 1
ATOM 732 O O . PRO A 1 100 ? 2.126 -8.078 -31.385 1.00 80.50 100 PRO A O 1
ATOM 735 N N . LEU A 1 101 ? 4.322 -7.657 -31.130 1.00 87.50 101 LEU A N 1
ATOM 736 C CA . LEU A 1 101 ? 4.817 -8.905 -31.709 1.00 87.50 101 LEU A CA 1
ATOM 737 C C . LEU A 1 101 ? 4.848 -10.052 -30.696 1.00 87.50 101 LEU A C 1
ATOM 739 O O . LEU A 1 101 ? 4.960 -11.213 -31.086 1.00 87.50 101 LEU A O 1
ATOM 743 N N . ASN A 1 102 ? 4.705 -9.750 -29.403 1.00 80.88 102 ASN A N 1
ATOM 744 C CA . ASN A 1 102 ? 4.613 -10.751 -28.351 1.00 80.88 102 ASN A CA 1
ATOM 745 C C . ASN A 1 102 ? 3.469 -10.438 -27.366 1.00 80.88 102 ASN A C 1
ATOM 747 O O . ASN A 1 102 ? 3.699 -10.013 -26.227 1.00 80.88 102 ASN A O 1
ATOM 751 N N . PRO A 1 103 ? 2.212 -10.708 -27.766 1.00 77.38 103 PRO A N 1
ATOM 752 C CA . PRO A 1 103 ? 1.037 -10.429 -26.942 1.00 77.38 103 PRO A CA 1
ATOM 753 C C . PRO A 1 103 ? 0.988 -11.249 -25.642 1.00 77.38 103 PRO A C 1
ATOM 755 O O . PRO A 1 103 ? 0.218 -10.914 -24.740 1.00 77.38 103 PRO A O 1
ATOM 758 N N . SER A 1 104 ? 1.822 -12.289 -25.508 1.00 81.12 104 SER A N 1
ATOM 759 C CA . SER A 1 104 ? 1.925 -13.092 -24.285 1.00 81.12 104 SER A CA 1
ATOM 760 C C . SER A 1 104 ? 2.620 -12.373 -23.121 1.00 81.12 104 SER A C 1
ATOM 762 O O . SER A 1 104 ? 2.491 -12.823 -21.985 1.00 81.12 104 SER A O 1
ATOM 764 N N . LEU A 1 105 ? 3.302 -11.243 -23.363 1.00 78.25 105 LEU A N 1
ATOM 765 C CA . LEU A 1 105 ? 3.977 -10.474 -22.309 1.00 78.25 105 LEU A CA 1
ATOM 766 C C . LEU A 1 105 ? 2.992 -9.822 -21.329 1.00 78.25 105 LEU A C 1
ATOM 768 O O . LEU A 1 105 ? 3.228 -9.827 -20.124 1.00 78.25 105 LEU A O 1
ATOM 772 N N . LEU A 1 106 ? 1.875 -9.279 -21.829 1.00 81.44 106 LEU A N 1
ATOM 773 C CA . LEU A 1 106 ? 0.818 -8.673 -21.008 1.00 81.44 106 LEU A CA 1
ATOM 774 C C . LEU A 1 106 ? -0.573 -9.179 -21.446 1.00 81.44 106 LEU A C 1
ATOM 776 O O . LEU A 1 106 ? -1.355 -8.419 -22.039 1.00 81.44 106 LEU A O 1
ATOM 780 N N . PRO A 1 107 ? -0.898 -10.452 -21.153 1.00 83.19 107 PRO A N 1
ATOM 781 C CA . PRO A 1 107 ? -2.098 -11.101 -21.670 1.00 83.19 107 PRO A CA 1
ATOM 782 C C . PRO A 1 107 ? -3.355 -10.743 -20.868 1.00 83.19 107 PRO A C 1
ATOM 784 O O . PRO A 1 107 ? -4.469 -10.837 -21.380 1.00 83.19 107 PRO A O 1
ATOM 787 N N . LEU A 1 108 ? -3.201 -10.329 -19.605 1.00 85.19 108 LEU A N 1
ATOM 788 C CA . LEU A 1 108 ? -4.329 -10.057 -18.717 1.00 85.19 108 LEU A CA 1
ATOM 789 C C . LEU A 1 108 ? -4.800 -8.596 -18.823 1.00 85.19 108 LEU A C 1
ATOM 791 O O . LEU A 1 108 ? -3.989 -7.683 -18.981 1.00 85.19 108 LEU A O 1
ATOM 795 N N . PRO A 1 109 ? -6.109 -8.336 -18.643 1.00 86.56 109 PRO A N 1
ATOM 796 C CA . PRO A 1 109 ? -6.627 -6.982 -18.496 1.00 86.56 109 PRO A CA 1
ATOM 797 C C . PRO A 1 109 ? -6.291 -6.445 -17.094 1.00 86.56 109 PRO A C 1
ATOM 799 O O . PRO A 1 109 ? -7.127 -6.454 -16.187 1.00 86.56 109 PRO A O 1
ATOM 802 N N . TYR A 1 110 ? -5.051 -5.984 -16.905 1.00 85.38 110 TYR A N 1
ATOM 803 C CA . TYR A 1 110 ? -4.525 -5.556 -15.603 1.00 85.38 110 TYR A CA 1
ATOM 804 C C . TYR A 1 110 ? -5.337 -4.431 -14.958 1.00 85.38 110 TYR A C 1
ATOM 806 O O . TYR A 1 110 ? -5.515 -4.451 -13.745 1.00 85.38 110 TYR A O 1
ATOM 814 N N . GLY A 1 111 ? -5.910 -3.514 -15.747 1.00 86.69 111 GLY A N 1
ATOM 815 C CA . GLY A 1 111 ? -6.808 -2.478 -15.222 1.00 86.69 111 GLY A CA 1
ATOM 816 C C . GLY A 1 111 ? -8.058 -3.062 -14.552 1.00 86.69 111 GLY A C 1
ATOM 817 O O . GLY A 1 111 ? -8.397 -2.688 -13.430 1.00 86.69 111 GLY A O 1
ATOM 818 N N . ARG A 1 112 ? -8.701 -4.053 -15.190 1.00 91.50 112 ARG A N 1
ATOM 819 C CA . ARG A 1 112 ? -9.860 -4.761 -14.618 1.00 91.50 112 ARG A CA 1
ATOM 820 C C . ARG A 1 112 ? -9.472 -5.526 -13.357 1.00 91.50 112 ARG A C 1
ATOM 822 O O . AR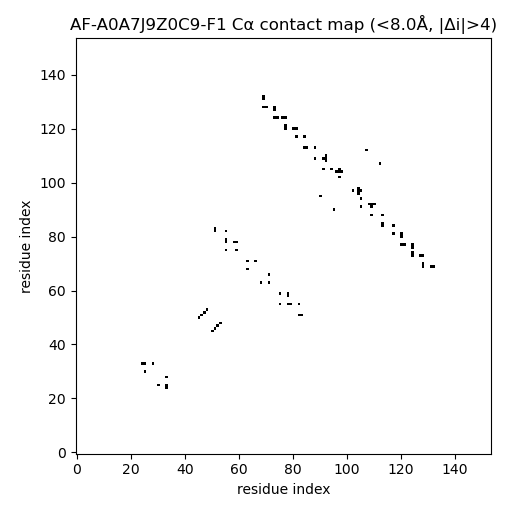G A 1 112 ? -10.189 -5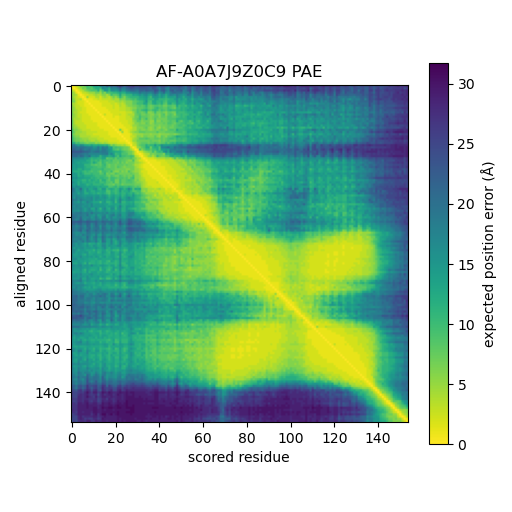.478 -12.364 1.00 91.50 112 ARG A O 1
ATOM 829 N N . ASN A 1 113 ? -8.339 -6.219 -13.388 1.00 91.50 113 ASN A N 1
ATOM 830 C CA . ASN A 1 113 ? -7.885 -7.019 -12.254 1.00 91.50 113 ASN A CA 1
ATOM 831 C C . ASN A 1 113 ? -7.498 -6.143 -11.056 1.00 91.50 113 ASN A C 1
ATOM 833 O O . ASN A 1 113 ? -7.839 -6.483 -9.927 1.00 91.50 113 ASN A O 1
ATOM 837 N N . LEU A 1 114 ? -6.862 -4.992 -11.293 1.00 90.69 114 LEU A N 1
ATOM 838 C CA . LEU A 1 114 ? -6.582 -4.010 -10.249 1.00 90.69 114 LEU A CA 1
ATOM 839 C C . LEU A 1 114 ? -7.880 -3.491 -9.620 1.00 90.69 114 LEU A C 1
ATOM 841 O O . LEU A 1 114 ? -7.991 -3.469 -8.397 1.00 90.69 114 LEU A O 1
ATOM 845 N N . ALA A 1 115 ? -8.882 -3.142 -10.431 1.00 90.50 115 ALA A N 1
ATOM 846 C CA . ALA A 1 115 ? -10.181 -2.703 -9.921 1.00 90.50 115 ALA A CA 1
ATOM 847 C C . ALA A 1 115 ? -10.858 -3.779 -9.051 1.00 90.50 115 ALA A C 1
ATOM 849 O O . ALA A 1 115 ? -11.377 -3.466 -7.980 1.00 90.50 115 ALA A O 1
ATOM 850 N N . LEU A 1 116 ? -10.799 -5.052 -9.464 1.00 94.12 116 LEU A N 1
ATOM 851 C CA . LEU A 1 116 ? -11.319 -6.179 -8.680 1.00 94.12 116 LEU A CA 1
ATOM 852 C C . LEU A 1 116 ? -10.579 -6.349 -7.347 1.00 94.12 116 LEU A C 1
ATOM 854 O O . LEU A 1 116 ? -11.220 -6.536 -6.313 1.00 94.12 116 LEU A O 1
ATOM 858 N N . LEU A 1 117 ? -9.247 -6.251 -7.349 1.00 93.38 117 LEU A N 1
ATOM 859 C CA . LEU A 1 117 ? -8.439 -6.346 -6.132 1.00 93.38 117 LEU A CA 1
ATOM 860 C C . LEU A 1 117 ? -8.729 -5.194 -5.167 1.00 93.38 117 LEU A C 1
ATOM 862 O O . LEU A 1 117 ? -8.918 -5.433 -3.977 1.00 93.38 117 LEU A O 1
ATOM 866 N N . LEU A 1 118 ? -8.830 -3.961 -5.668 1.00 90.94 118 LEU A N 1
ATOM 867 C CA . LEU A 1 118 ? -9.226 -2.810 -4.857 1.00 90.94 118 LEU A CA 1
ATOM 868 C C . LEU A 1 118 ? -10.634 -3.003 -4.280 1.00 90.94 118 LEU A C 1
ATOM 870 O O . LEU A 1 118 ? -10.844 -2.770 -3.090 1.00 90.94 118 LEU A O 1
ATOM 874 N N . GLY A 1 119 ? -11.578 -3.501 -5.082 1.00 91.50 119 GLY A N 1
ATOM 875 C CA . GLY A 1 119 ? -12.918 -3.856 -4.614 1.00 91.50 119 GLY A CA 1
ATOM 876 C C . GLY A 1 119 ? -12.888 -4.877 -3.474 1.00 91.50 119 GLY A C 1
ATOM 877 O O . GLY A 1 119 ? -13.552 -4.683 -2.457 1.00 91.50 119 GLY A O 1
ATOM 878 N N . LEU A 1 120 ? -12.062 -5.920 -3.594 1.00 96.56 120 LEU A N 1
ATOM 879 C CA . LEU A 1 120 ? -11.892 -6.939 -2.557 1.00 96.56 120 LEU A CA 1
ATOM 880 C C . LEU A 1 120 ? -11.282 -6.364 -1.270 1.00 96.56 120 LEU A C 1
ATOM 882 O O . LEU A 1 120 ? -11.750 -6.678 -0.174 1.00 96.56 120 LEU A O 1
ATOM 886 N N . VAL A 1 121 ? -10.278 -5.490 -1.389 1.00 95.44 121 VAL A N 1
ATOM 887 C CA . VAL A 1 121 ? -9.671 -4.790 -0.246 1.00 95.44 121 VAL A CA 1
ATOM 888 C C . VAL A 1 121 ? -10.726 -3.974 0.495 1.00 95.44 121 VAL A C 1
ATOM 890 O O . VAL A 1 121 ? -10.869 -4.113 1.710 1.00 95.44 121 VAL A O 1
ATOM 893 N N . TRP A 1 122 ? -11.517 -3.169 -0.213 1.00 92.38 122 TRP A N 1
ATOM 894 C CA . TRP A 1 122 ? -12.545 -2.343 0.421 1.00 92.38 122 TRP A CA 1
ATOM 895 C C . TRP A 1 122 ? -13.710 -3.163 0.980 1.00 92.38 122 TRP A C 1
ATOM 897 O O . TRP A 1 122 ? -14.231 -2.822 2.044 1.00 92.38 122 TRP A O 1
ATOM 907 N N . ALA A 1 123 ? -14.060 -4.292 0.361 1.00 93.81 123 ALA A N 1
ATOM 908 C CA . ALA A 1 123 ? -15.000 -5.248 0.941 1.00 93.81 123 ALA A CA 1
ATOM 909 C C . ALA A 1 123 ? -14.488 -5.800 2.285 1.00 93.81 123 ALA A C 1
ATOM 911 O O . ALA A 1 123 ? -15.238 -5.844 3.264 1.00 93.81 123 ALA A O 1
ATOM 912 N N . ALA A 1 124 ? -13.199 -6.144 2.378 1.00 94.56 124 ALA A N 1
ATOM 913 C CA . ALA A 1 124 ? -12.581 -6.593 3.625 1.00 94.56 124 ALA A CA 1
ATOM 914 C C . ALA A 1 124 ? -12.537 -5.484 4.694 1.00 94.56 124 ALA A C 1
ATOM 916 O O . ALA A 1 124 ? -12.812 -5.745 5.867 1.00 94.56 124 ALA A O 1
ATOM 917 N N . VAL A 1 125 ? -12.256 -4.236 4.301 1.00 91.56 125 VAL A N 1
ATOM 918 C CA . VAL A 1 125 ? -12.306 -3.062 5.193 1.00 91.56 125 VAL A CA 1
ATOM 919 C C . VAL A 1 125 ? -13.708 -2.879 5.772 1.00 91.56 125 VAL A C 1
ATOM 921 O O . VAL A 1 125 ? -13.858 -2.740 6.988 1.00 91.56 125 VAL A O 1
ATOM 924 N N . LEU A 1 126 ? -14.741 -2.924 4.926 1.00 90.44 126 LEU A N 1
ATOM 925 C CA . LEU A 1 126 ? -16.139 -2.819 5.350 1.00 90.44 126 LEU A CA 1
ATOM 926 C C . LEU A 1 126 ? -16.515 -3.950 6.313 1.00 90.44 126 LEU A C 1
ATOM 928 O O . LEU A 1 126 ? -17.074 -3.688 7.379 1.00 90.44 126 LEU A O 1
ATOM 932 N N . ALA A 1 127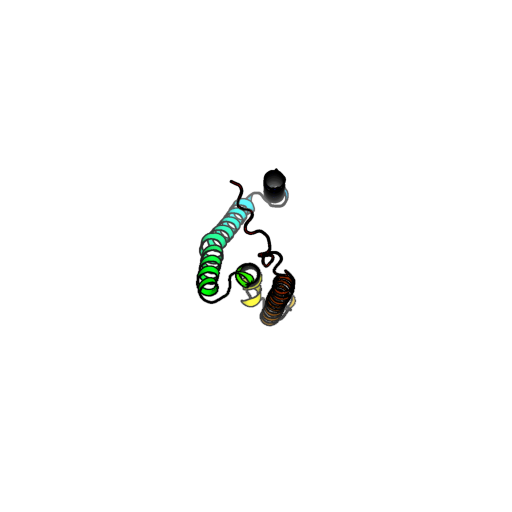 ? -16.142 -5.193 5.998 1.00 92.31 127 ALA A N 1
ATOM 933 C CA . ALA A 1 127 ? -16.369 -6.334 6.880 1.00 92.31 127 ALA A CA 1
ATOM 934 C C . ALA A 1 127 ? -15.693 -6.140 8.250 1.00 92.31 127 ALA A C 1
ATOM 936 O O . ALA A 1 127 ? -16.320 -6.347 9.293 1.00 92.31 127 ALA A O 1
ATOM 937 N N . ALA A 1 128 ? -14.444 -5.665 8.274 1.00 91.50 128 ALA A N 1
ATOM 938 C CA . ALA A 1 128 ? -13.716 -5.380 9.509 1.00 91.50 128 ALA A CA 1
ATOM 939 C C . ALA A 1 128 ? -14.400 -4.292 10.356 1.00 91.50 128 ALA A C 1
ATOM 941 O O . ALA A 1 128 ? -14.469 -4.419 11.583 1.00 91.50 128 ALA A O 1
ATOM 942 N N . ILE A 1 129 ? -14.940 -3.248 9.717 1.00 90.25 129 ILE A N 1
ATOM 943 C CA . ILE A 1 129 ? -15.723 -2.194 10.377 1.00 90.25 129 ILE A CA 1
ATOM 944 C C . ILE A 1 129 ? -16.993 -2.774 11.005 1.00 90.25 129 ILE A C 1
ATOM 946 O O . ILE A 1 129 ? -17.259 -2.521 12.182 1.00 90.25 129 ILE A O 1
ATOM 950 N N . VAL A 1 130 ? -17.754 -3.578 10.258 1.00 90.75 130 VAL A N 1
ATOM 951 C CA . VAL A 1 130 ? -18.994 -4.206 10.746 1.00 90.75 130 VAL A CA 1
ATOM 952 C C . VAL A 1 130 ? -18.709 -5.090 11.960 1.00 90.75 130 VAL A C 1
ATOM 954 O O . VAL A 1 130 ? -19.363 -4.947 12.996 1.00 90.75 130 VAL A O 1
ATOM 957 N N . VAL A 1 131 ? -17.680 -5.940 11.886 1.00 90.94 131 VAL A N 1
ATOM 958 C CA . VAL A 1 131 ? -17.271 -6.817 12.995 1.00 90.94 131 VAL A CA 1
ATOM 959 C C . VAL A 1 131 ? -16.850 -6.005 14.224 1.00 90.94 131 VAL A C 1
ATOM 961 O O . VAL A 1 131 ? -17.254 -6.331 15.344 1.00 90.94 131 VAL A O 1
ATOM 964 N N . ARG A 1 132 ? -16.075 -4.926 14.051 1.00 87.94 132 ARG A N 1
ATOM 965 C CA . ARG A 1 132 ? -15.674 -4.036 15.157 1.00 87.94 132 ARG A CA 1
ATOM 966 C C . ARG A 1 132 ? -16.868 -3.349 15.809 1.00 87.94 132 ARG A C 1
ATOM 968 O O . ARG A 1 132 ? -16.968 -3.359 17.035 1.00 87.94 132 ARG A O 1
ATOM 975 N N . SER A 1 133 ? -17.777 -2.791 15.016 1.00 86.50 133 SER A N 1
ATOM 976 C CA . SER A 1 133 ? -18.991 -2.139 15.515 1.00 86.50 133 SER A CA 1
ATOM 977 C C . SER A 1 133 ? -19.879 -3.117 16.281 1.00 86.50 133 SER A C 1
ATOM 979 O O . SER A 1 133 ? -20.341 -2.796 17.377 1.00 86.50 133 SER A O 1
ATOM 981 N N . ALA A 1 134 ? -20.055 -4.337 15.767 1.00 87.56 134 ALA A N 1
ATOM 982 C CA . ALA A 1 134 ? -20.814 -5.382 16.447 1.00 87.56 134 ALA A CA 1
ATOM 983 C C . ALA A 1 134 ? -20.187 -5.770 17.798 1.00 87.56 134 ALA A C 1
ATOM 985 O O . ALA A 1 134 ? -20.904 -5.947 18.779 1.00 87.56 134 ALA A O 1
ATOM 986 N N . ARG A 1 135 ? -18.852 -5.850 17.884 1.00 86.38 135 ARG A N 1
ATOM 987 C CA . ARG A 1 135 ? -18.136 -6.140 19.140 1.00 86.38 135 ARG A CA 1
ATOM 988 C C . ARG A 1 135 ? -18.191 -4.983 20.137 1.00 86.38 135 ARG A C 1
ATOM 990 O O . ARG A 1 135 ? -18.347 -5.228 21.327 1.00 86.38 135 ARG A O 1
ATOM 997 N N . SER A 1 136 ? -18.103 -3.736 19.670 1.00 81.25 136 SER A N 1
ATOM 998 C CA . SER A 1 136 ? -18.185 -2.552 20.536 1.00 81.25 136 SER A CA 1
ATOM 999 C C . SER A 1 136 ? -19.558 -2.409 21.190 1.00 81.25 136 SER A C 1
ATOM 1001 O O . SER A 1 136 ? -19.630 -2.027 22.351 1.00 81.25 136 SER A O 1
ATOM 1003 N N . ARG A 1 137 ? -20.639 -2.743 20.474 1.00 76.88 137 ARG A N 1
ATOM 1004 C CA . ARG A 1 137 ? -22.008 -2.730 21.022 1.00 76.8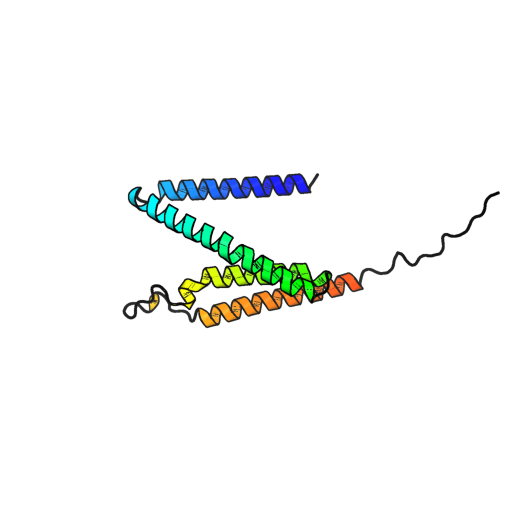8 137 ARG A CA 1
ATOM 1005 C C . ARG A 1 137 ? -22.264 -3.839 22.043 1.00 76.88 137 ARG A C 1
ATOM 1007 O O . ARG A 1 137 ? -23.182 -3.724 22.841 1.00 76.88 137 ARG A O 1
ATOM 1014 N N . ARG A 1 138 ? -21.467 -4.912 22.006 1.00 75.00 138 ARG A N 1
ATOM 1015 C CA . ARG A 1 138 ? -21.566 -6.053 22.925 1.00 75.00 138 ARG A CA 1
ATOM 1016 C C . ARG A 1 138 ? -20.793 -5.871 24.225 1.00 75.00 138 ARG A C 1
ATOM 1018 O O . ARG A 1 138 ? -20.927 -6.746 25.065 1.00 75.00 138 ARG A O 1
ATOM 1025 N N . ARG A 1 139 ? -19.997 -4.805 24.402 1.00 61.59 139 ARG A N 1
ATOM 1026 C CA . ARG A 1 139 ? -19.442 -4.443 25.717 1.00 61.59 139 ARG A CA 1
ATOM 1027 C C . ARG A 1 139 ? -20.563 -3.796 26.531 1.00 61.59 139 ARG A C 1
ATOM 1029 O O . ARG A 1 139 ? -20.896 -2.643 26.252 1.00 61.59 139 ARG A O 1
ATOM 1036 N N . PRO A 1 140 ? -21.194 -4.517 27.469 1.00 55.34 140 PRO A N 1
ATOM 1037 C CA . PRO A 1 140 ? -22.233 -3.953 28.297 1.00 55.34 140 PRO A CA 1
ATOM 1038 C C . PRO A 1 140 ? -21.587 -2.992 29.291 1.00 55.34 140 PRO A C 1
ATOM 1040 O O . PRO A 1 140 ? -20.405 -3.072 29.619 1.00 55.34 140 PRO A O 1
ATOM 1043 N N . ARG A 1 141 ? -22.409 -2.057 29.731 1.00 56.66 141 ARG A N 1
ATOM 1044 C CA . ARG A 1 141 ? -22.146 -1.001 30.695 1.00 56.66 141 ARG A CA 1
ATOM 1045 C C . ARG A 1 141 ? -21.903 -1.590 32.097 1.00 56.66 141 ARG A C 1
ATOM 1047 O O . ARG A 1 141 ? -22.708 -1.358 32.988 1.00 56.66 141 ARG A O 1
ATOM 1054 N N . ASP A 1 142 ? -20.805 -2.318 32.300 1.00 54.34 142 ASP A N 1
ATOM 1055 C CA . ASP A 1 142 ? -20.386 -2.801 33.633 1.00 54.34 142 ASP A CA 1
ATOM 1056 C C . ASP A 1 142 ? -20.026 -1.641 34.590 1.00 54.34 142 ASP A C 1
ATOM 1058 O O . ASP A 1 142 ? -19.913 -1.825 35.797 1.00 54.34 142 ASP A O 1
ATOM 1062 N N . GLU A 1 143 ? -19.934 -0.411 34.075 1.00 56.25 143 GLU A N 1
ATOM 1063 C CA . GLU A 1 143 ? -19.759 0.823 34.855 1.00 56.25 143 GLU A CA 1
ATOM 1064 C C . GLU A 1 143 ? -21.078 1.457 35.337 1.00 56.25 143 GLU A C 1
ATOM 1066 O O . GLU A 1 143 ? -21.052 2.429 36.087 1.00 56.25 143 GLU A O 1
ATOM 1071 N N . ALA A 1 144 ? -22.248 0.913 34.977 1.00 56.28 144 ALA A N 1
ATOM 1072 C CA . ALA A 1 144 ? -23.526 1.322 35.571 1.00 56.28 144 ALA A CA 1
ATOM 1073 C C . ALA A 1 144 ? -23.911 0.448 36.766 1.00 56.28 144 ALA A C 1
ATOM 1075 O O . ALA A 1 144 ? -25.063 0.035 36.888 1.00 56.28 144 ALA A O 1
ATOM 1076 N N . ASN A 1 145 ? -22.968 0.227 37.682 1.00 57.56 145 ASN A N 1
ATOM 1077 C CA . ASN A 1 145 ? -23.319 -0.078 39.059 1.00 57.56 145 ASN A CA 1
ATOM 1078 C C . ASN A 1 145 ? -23.030 1.137 39.967 1.00 57.56 145 ASN A C 1
ATOM 1080 O O . ASN A 1 145 ? -21.928 1.253 40.502 1.00 57.56 145 ASN A O 1
ATOM 1084 N N . PRO A 1 146 ? -24.014 2.029 40.187 1.00 60.25 146 PRO A N 1
ATOM 1085 C CA . PRO A 1 146 ? -23.919 3.140 41.132 1.00 60.25 146 PRO A CA 1
ATOM 1086 C C . PRO A 1 146 ? -24.051 2.712 42.607 1.00 60.25 146 PRO A C 1
ATOM 1088 O O . PRO A 1 146 ? -24.074 3.572 43.480 1.00 60.25 146 PRO A O 1
ATOM 1091 N N . SER A 1 147 ? -24.170 1.416 42.932 1.00 60.97 147 SER A N 1
ATOM 1092 C CA . SER A 1 147 ? -24.559 0.972 44.286 1.00 60.97 147 SER A CA 1
ATOM 1093 C C . SER A 1 147 ? -23.447 0.976 45.348 1.00 60.97 147 SER A C 1
ATOM 1095 O O . SER A 1 147 ? -23.615 0.393 46.417 1.00 60.97 147 SER A O 1
ATOM 1097 N N . ARG A 1 148 ? -22.330 1.684 45.134 1.00 59.25 148 ARG A N 1
ATOM 1098 C CA . ARG A 1 148 ? -21.380 2.004 46.216 1.00 59.25 148 ARG A CA 1
ATOM 1099 C C . ARG A 1 148 ? -21.333 3.500 46.510 1.00 59.25 148 ARG A C 1
ATOM 1101 O O . ARG A 1 148 ? -20.343 4.175 46.267 1.00 59.25 148 ARG A O 1
ATOM 1108 N N . GLY A 1 149 ? -22.403 3.974 47.133 1.00 63.31 149 GLY A N 1
ATOM 1109 C CA . GLY A 1 149 ? -22.378 5.096 48.068 1.00 63.31 149 GLY A CA 1
ATOM 1110 C C . GLY A 1 149 ? -23.647 5.073 48.932 1.00 63.31 149 GLY A C 1
ATOM 1111 O O . GLY A 1 149 ? -24.658 4.569 48.445 1.00 63.31 149 GLY A O 1
ATOM 1112 N N . PRO A 1 150 ? -23.662 5.603 50.174 1.00 67.94 150 PRO A N 1
ATOM 1113 C CA . PRO A 1 150 ? -22.578 6.222 50.950 1.00 67.94 150 PRO A CA 1
ATOM 1114 C C . PRO A 1 150 ? -22.498 5.681 52.404 1.00 67.94 150 PRO A C 1
ATOM 1116 O O . PRO A 1 150 ? -23.403 5.915 53.204 1.00 67.94 150 PRO A O 1
ATOM 1119 N N . GLN A 1 151 ? -21.408 5.011 52.806 1.00 61.94 151 GLN A N 1
ATOM 1120 C CA . GLN A 1 151 ? -21.221 4.609 54.215 1.00 61.94 151 GLN A CA 1
ATOM 1121 C C . GLN A 1 151 ? -20.290 5.564 54.963 1.00 61.94 151 GLN A C 1
ATOM 1123 O O . GLN A 1 151 ? -19.082 5.397 55.085 1.00 61.94 151 GLN A O 1
ATOM 1128 N N . ARG A 1 152 ? -20.975 6.604 55.424 1.00 59.62 152 ARG A N 1
ATOM 1129 C CA . ARG A 1 152 ? -20.725 7.490 56.554 1.00 59.62 152 ARG A CA 1
ATOM 1130 C C . ARG A 1 152 ? -20.263 6.700 57.799 1.00 59.62 152 ARG A C 1
ATOM 1132 O O . ARG A 1 152 ? -21.077 6.024 58.416 1.00 59.62 152 ARG A O 1
ATOM 1139 N N . TRP A 1 153 ? -19.008 6.863 58.209 1.00 63.62 153 TRP A N 1
ATOM 1140 C CA . TRP A 1 153 ? -18.500 6.544 59.556 1.00 63.62 153 TRP A CA 1
ATOM 1141 C C . TRP A 1 153 ? -17.718 7.788 60.005 1.00 63.62 153 TRP A C 1
ATOM 1143 O O . TRP A 1 153 ? -16.805 8.200 59.295 1.00 63.62 153 TRP A O 1
ATOM 1153 N N . ARG A 1 154 ? -18.326 8.655 60.826 1.00 57.53 154 ARG A N 1
ATOM 1154 C CA . ARG A 1 154 ? -18.208 8.707 62.298 1.00 57.53 154 ARG A CA 1
ATOM 1155 C C . ARG A 1 154 ? -16.764 8.825 62.759 1.00 57.53 154 ARG A C 1
ATOM 1157 O O . ARG A 1 154 ? -16.034 7.829 62.602 1.00 57.53 154 ARG A O 1
#

Sequence (154 aa):
MTERKGLVVAFAVGTLCVAYGGWLLLTSRRLADVPAALWWLAGVLVAHDGIVAPLTIIAGLLVVRFIPALVRPPVQAGLFVSVVLVVASSALVLGLGRDPLNPSLLPLPYGRNLALLLGLVWAAVLAAIVVRSARSRRRPRDEANPSRGPQRWR

Foldseek 3Di:
DVVVVVVVVVVVVVVVVVVVVVVCLVPVDDPVCSVVVVVVVVVVVCCCVVPLVVVLVVVLVVVVVPDDPLLSVLVSVLSSVLSVLCVVCVCLCVCPPPDPVCCVVNVDNSVVVSVVVSVVSVVVSVVSSVVSVVVVVPPDPPVPPPPDDDDDDD

Radius of gyration: 24.55 Å; Cα contacts (8 Å, |Δi|>4): 53; chains: 1; bounding box: 54×28×94 Å

pLDDT: mean 79.16, std 10.39, range [52.81, 96.56]